Protein AF-A0AAN6RGM2-F1 (afdb_monomer_lite)

pLDDT: mean 73.56, std 18.25, range [38.59, 94.75]

Radius of gyration: 25.47 Å; chains: 1; bounding box: 64×51×61 Å

Foldseek 3Di:
DLDDQDPLLVVVLVVVLVVLLVVLCVVVPPPPPPPPPPPPPDDDDDDDDDDDDDDDDDDDDDDPPPPPVNVVVVVVSSVVSVVVSSVVLVVDDPCSSNPDPVVCVVDPVNCVCPPPPHDDDDDPDD

Structure (mmCIF, N/CA/C/O backbone):
data_AF-A0AAN6RGM2-F1
#
_entry.id   AF-A0AAN6RGM2-F1
#
loop_
_atom_site.group_PDB
_atom_site.id
_atom_site.type_symbol
_atom_site.label_atom_id
_atom_site.label_alt_id
_atom_site.label_comp_id
_atom_site.label_asym_id
_atom_site.label_entity_id
_atom_site.label_seq_id
_atom_site.pdbx_PDB_ins_code
_atom_site.Cartn_x
_atom_site.Cartn_y
_atom_site.Cartn_z
_atom_site.occupancy
_atom_site.B_iso_or_equiv
_atom_site.auth_seq_id
_atom_site.auth_comp_id
_atom_site.auth_asym_id
_atom_site.auth_atom_id
_atom_site.pdbx_PDB_model_num
ATOM 1 N N . MET A 1 1 ? -13.938 6.643 -11.133 1.00 42.16 1 MET A N 1
ATOM 2 C CA . MET A 1 1 ? -13.475 7.880 -10.475 1.00 42.16 1 MET A CA 1
ATOM 3 C C . MET A 1 1 ? -12.659 7.434 -9.280 1.00 42.16 1 MET A C 1
ATOM 5 O O . MET A 1 1 ? -13.154 6.568 -8.573 1.00 42.16 1 MET A O 1
ATOM 9 N N . ALA A 1 2 ? -11.416 7.893 -9.120 1.00 52.69 2 ALA A N 1
ATOM 10 C CA . ALA A 1 2 ? -10.639 7.565 -7.927 1.00 52.69 2 ALA A CA 1
ATOM 11 C C . ALA A 1 2 ? -11.334 8.222 -6.729 1.00 52.69 2 ALA A C 1
ATOM 13 O O . ALA A 1 2 ? -11.548 9.435 -6.733 1.00 52.69 2 ALA A O 1
ATOM 14 N N . GLU A 1 3 ? -11.798 7.417 -5.778 1.00 61.22 3 GLU A N 1
ATOM 15 C CA . GLU A 1 3 ? -12.416 7.929 -4.560 1.00 61.22 3 GLU A CA 1
ATOM 16 C C . GLU A 1 3 ? -11.352 8.692 -3.768 1.00 61.22 3 GLU A C 1
ATOM 18 O O . GLU A 1 3 ? -10.236 8.208 -3.577 1.00 61.22 3 GLU A O 1
ATOM 23 N N . SER A 1 4 ? -11.679 9.920 -3.360 1.00 75.00 4 SER A N 1
ATOM 24 C CA . SER A 1 4 ? -10.806 10.721 -2.506 1.00 75.00 4 SER A CA 1
ATOM 25 C C . SER A 1 4 ? -10.552 9.960 -1.213 1.00 75.00 4 SER A C 1
ATOM 27 O O . SER A 1 4 ? -11.502 9.546 -0.547 1.00 75.00 4 SER A O 1
ATOM 29 N N . ILE A 1 5 ? -9.283 9.811 -0.843 1.00 80.38 5 ILE A N 1
ATOM 30 C CA . ILE A 1 5 ? -8.915 9.179 0.420 1.00 80.38 5 ILE A CA 1
ATOM 31 C C . ILE A 1 5 ? -9.409 10.074 1.563 1.00 80.38 5 ILE A C 1
ATOM 33 O O . ILE A 1 5 ? -9.173 11.287 1.526 1.00 80.38 5 ILE A O 1
ATOM 37 N N . PRO A 1 6 ? -10.143 9.523 2.545 1.00 84.94 6 PRO A N 1
ATOM 38 C CA . PRO A 1 6 ? -10.612 10.298 3.683 1.00 84.94 6 PRO A CA 1
ATOM 39 C C . PRO A 1 6 ? -9.443 10.889 4.489 1.00 84.94 6 PRO A C 1
ATOM 41 O O . PRO A 1 6 ? -8.388 10.254 4.598 1.00 84.94 6 PRO A O 1
ATOM 44 N N . PRO A 1 7 ? -9.602 12.078 5.099 1.00 82.62 7 PRO A N 1
ATOM 45 C CA . PRO A 1 7 ? -8.524 12.738 5.839 1.00 82.62 7 PRO A CA 1
ATOM 46 C C . PRO A 1 7 ? -7.999 11.898 7.014 1.00 82.62 7 PRO A C 1
ATOM 48 O O . PRO A 1 7 ? -6.825 11.992 7.364 1.00 82.62 7 PRO A O 1
ATOM 51 N N . GLU A 1 8 ? -8.837 11.047 7.605 1.00 83.62 8 GLU A N 1
ATOM 52 C CA . GLU A 1 8 ? -8.459 10.109 8.662 1.00 83.62 8 GLU A CA 1
ATOM 53 C C . GLU A 1 8 ? -7.568 8.952 8.178 1.00 83.62 8 GLU A C 1
ATOM 55 O O . GLU A 1 8 ? -6.828 8.378 8.977 1.00 83.62 8 GLU A O 1
ATOM 60 N N . GLU A 1 9 ? -7.607 8.623 6.884 1.00 88.69 9 GLU A N 1
ATOM 61 C CA . GLU A 1 9 ? -6.788 7.575 6.262 1.00 88.69 9 GLU A CA 1
ATOM 62 C C . GLU A 1 9 ? -5.531 8.146 5.586 1.00 88.69 9 GLU A C 1
ATOM 64 O O . GLU A 1 9 ? -4.590 7.401 5.314 1.00 88.69 9 GLU A O 1
ATOM 69 N N . GLN A 1 10 ? -5.474 9.463 5.363 1.00 89.50 10 GLN A N 1
ATOM 70 C CA . GLN A 1 10 ? -4.424 10.136 4.592 1.00 89.50 10 GLN A CA 1
ATOM 71 C C . GLN A 1 10 ? -3.004 9.849 5.109 1.00 89.50 10 GLN A C 1
ATOM 73 O O . GLN A 1 10 ? -2.117 9.504 4.333 1.00 89.50 10 GLN A O 1
ATOM 78 N N . SER A 1 11 ? -2.784 9.921 6.426 1.00 90.38 11 SER A N 1
ATOM 79 C CA . SER A 1 11 ? -1.460 9.650 7.015 1.00 90.38 11 SER A CA 1
ATOM 80 C C . SER A 1 11 ? -1.009 8.199 6.800 1.00 90.38 11 SER A C 1
ATOM 82 O O . SER A 1 11 ? 0.171 7.927 6.553 1.00 90.38 11 SER A O 1
ATOM 84 N N . ASN A 1 12 ? -1.951 7.258 6.856 1.00 91.56 12 ASN A N 1
ATOM 85 C CA . ASN A 1 12 ? -1.673 5.849 6.610 1.00 91.56 12 ASN A CA 1
ATOM 86 C C . ASN A 1 12 ? -1.483 5.563 5.124 1.00 91.56 12 ASN A C 1
ATOM 88 O O . ASN A 1 12 ? -0.656 4.726 4.771 1.00 91.56 12 ASN A O 1
ATOM 92 N N . PHE A 1 13 ? -2.207 6.269 4.258 1.00 92.94 13 PHE A N 1
ATOM 93 C CA . PHE A 1 13 ? -2.020 6.203 2.817 1.00 92.94 13 PHE A CA 1
ATOM 94 C C . PHE A 1 13 ? -0.620 6.658 2.402 1.00 92.94 13 PHE A C 1
ATOM 96 O O . PHE A 1 13 ? 0.048 5.951 1.651 1.00 92.94 13 PHE A O 1
ATOM 103 N N . GLU A 1 14 ? -0.144 7.786 2.932 1.00 92.69 14 GLU A N 1
ATOM 104 C CA . GLU A 1 14 ? 1.213 8.284 2.674 1.00 92.69 14 GLU A CA 1
ATOM 105 C C . GLU A 1 14 ? 2.270 7.271 3.128 1.00 92.69 14 GLU A C 1
ATOM 107 O O . GLU A 1 14 ? 3.157 6.908 2.356 1.00 92.69 14 GLU A O 1
ATOM 112 N N . THR A 1 15 ? 2.103 6.714 4.331 1.00 92.31 15 THR A N 1
ATOM 113 C CA . THR A 1 15 ? 2.982 5.652 4.846 1.00 92.31 15 THR A CA 1
ATOM 114 C C . THR A 1 15 ? 2.956 4.414 3.942 1.00 92.31 15 THR A C 1
ATOM 116 O O . THR A 1 15 ? 3.999 3.845 3.622 1.00 92.31 15 THR A O 1
ATOM 119 N N . PHE A 1 16 ? 1.769 3.987 3.502 1.00 93.56 16 PHE A N 1
ATOM 120 C CA . PHE A 1 16 ? 1.608 2.845 2.606 1.00 93.56 16 PHE A CA 1
ATOM 121 C C . PHE A 1 16 ? 2.290 3.081 1.257 1.00 93.56 16 PHE A C 1
ATOM 123 O O . PHE A 1 16 ? 2.984 2.190 0.765 1.00 93.56 16 PHE A O 1
ATOM 130 N N . ARG A 1 17 ? 2.131 4.271 0.674 1.00 94.75 17 ARG A N 1
ATOM 131 C CA . ARG A 1 17 ? 2.787 4.652 -0.576 1.00 94.75 17 ARG A CA 1
ATOM 132 C C . ARG A 1 17 ? 4.306 4.588 -0.446 1.00 94.75 17 ARG A C 1
ATOM 134 O O . ARG A 1 17 ? 4.967 4.023 -1.317 1.00 94.75 17 ARG A O 1
ATOM 141 N N . ASP A 1 18 ? 4.853 5.114 0.645 1.00 93.50 18 ASP A N 1
ATOM 142 C CA . ASP A 1 18 ? 6.292 5.079 0.895 1.00 93.50 18 ASP A CA 1
ATOM 143 C C . ASP A 1 18 ? 6.785 3.628 0.998 1.00 93.50 18 ASP A C 1
ATOM 145 O O . ASP A 1 18 ? 7.769 3.259 0.353 1.00 93.50 18 ASP A O 1
ATOM 149 N N . CYS A 1 19 ? 6.047 2.759 1.696 1.00 93.44 19 CYS A N 1
ATOM 150 C CA . CYS A 1 19 ? 6.338 1.324 1.746 1.00 93.44 19 CYS A CA 1
ATOM 151 C C . CYS A 1 19 ? 6.186 0.614 0.390 1.00 93.44 19 CYS A C 1
ATOM 153 O O . CYS A 1 19 ? 6.907 -0.347 0.126 1.00 93.44 19 CYS A O 1
ATOM 155 N N . LEU A 1 20 ? 5.262 1.051 -0.469 1.00 93.94 20 LEU A N 1
ATOM 156 C CA . LEU A 1 20 ? 5.047 0.500 -1.809 1.00 93.94 20 LEU A CA 1
ATOM 157 C C . LEU A 1 20 ? 6.151 0.921 -2.790 1.00 93.94 20 LEU A C 1
ATOM 159 O O . LEU A 1 20 ? 6.471 0.173 -3.716 1.00 93.94 20 LEU A O 1
ATOM 163 N N . SER A 1 21 ? 6.764 2.088 -2.580 1.00 93.38 21 SER A N 1
ATOM 164 C CA . SER A 1 21 ? 7.813 2.607 -3.459 1.00 93.38 21 SER A CA 1
ATOM 165 C C . SER A 1 21 ? 9.022 1.666 -3.537 1.00 93.38 21 SER A C 1
ATOM 167 O O . SER A 1 21 ? 9.511 1.379 -4.629 1.00 93.38 21 SER A O 1
ATOM 169 N N . GLU A 1 22 ? 9.463 1.109 -2.405 1.00 92.69 22 GLU A N 1
ATOM 170 C CA . GLU A 1 22 ? 10.634 0.232 -2.320 1.00 92.69 22 GLU A CA 1
ATOM 171 C C . GLU A 1 22 ? 10.511 -1.038 -3.190 1.00 92.69 22 GLU A C 1
ATOM 173 O O . GLU A 1 22 ? 11.398 -1.281 -4.019 1.00 92.69 22 GLU A O 1
ATOM 178 N N . PRO A 1 23 ? 9.451 -1.867 -3.077 1.00 91.56 23 PRO A N 1
ATOM 179 C CA . PRO A 1 23 ? 9.297 -3.042 -3.926 1.00 91.56 23 PRO A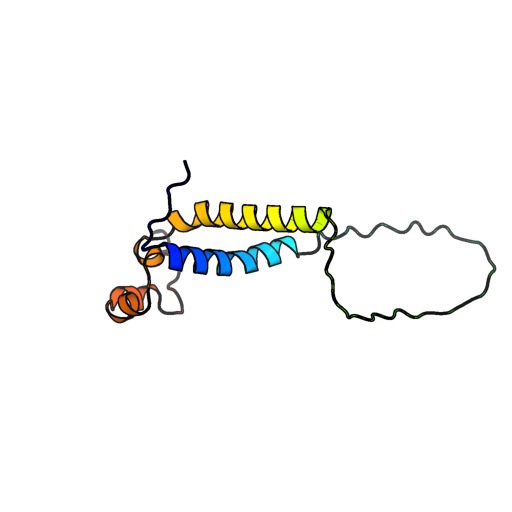 CA 1
ATOM 180 C C . PRO A 1 23 ? 9.097 -2.685 -5.402 1.00 91.56 23 PRO A C 1
ATOM 182 O O . PRO A 1 23 ? 9.589 -3.428 -6.253 1.00 91.56 23 PRO A O 1
ATOM 185 N N . VAL A 1 24 ? 8.441 -1.563 -5.722 1.00 91.50 24 VAL A N 1
ATOM 186 C CA . VAL A 1 24 ? 8.281 -1.088 -7.109 1.00 91.50 24 VAL A CA 1
ATOM 187 C C . VAL A 1 24 ? 9.640 -0.717 -7.706 1.00 91.50 24 VAL A C 1
ATOM 189 O O . VAL A 1 24 ? 10.025 -1.258 -8.744 1.00 91.50 24 VAL A O 1
ATOM 192 N N . LEU A 1 25 ? 10.424 0.109 -7.009 1.00 90.69 25 LEU A N 1
ATOM 193 C CA . LEU A 1 25 ? 11.795 0.467 -7.388 1.00 90.69 25 LEU A CA 1
ATOM 194 C C . LEU A 1 25 ? 12.661 -0.781 -7.568 1.00 90.69 25 LEU A C 1
ATOM 196 O O . LEU A 1 25 ? 13.355 -0.927 -8.572 1.00 90.69 25 LEU A O 1
ATOM 200 N N . LYS A 1 26 ? 12.586 -1.727 -6.627 1.00 88.62 26 LYS A N 1
ATOM 201 C CA . LYS A 1 26 ? 13.337 -2.985 -6.691 1.00 88.62 26 LYS A CA 1
ATOM 202 C C . LYS A 1 26 ? 12.915 -3.861 -7.868 1.00 88.62 26 LYS A C 1
ATOM 204 O O . LYS A 1 26 ? 13.765 -4.538 -8.442 1.00 88.62 26 LYS A O 1
ATOM 209 N N . ALA A 1 27 ? 11.631 -3.885 -8.221 1.00 87.31 27 ALA A N 1
ATOM 210 C CA . ALA A 1 27 ? 11.131 -4.635 -9.368 1.00 87.31 27 ALA A CA 1
ATOM 211 C C . ALA A 1 27 ? 11.639 -4.046 -10.691 1.00 87.31 27 ALA A C 1
ATOM 213 O O . ALA A 1 27 ? 12.075 -4.806 -11.554 1.00 87.31 27 ALA A O 1
ATOM 214 N N . LEU A 1 28 ? 11.654 -2.716 -10.813 1.00 85.25 28 LEU A N 1
ATOM 215 C CA . LEU A 1 28 ? 12.131 -2.002 -12.002 1.00 85.25 28 LEU A CA 1
ATOM 216 C C . LEU A 1 28 ? 13.662 -1.989 -12.122 1.00 85.25 28 LEU A C 1
ATOM 218 O O . LEU A 1 28 ? 14.198 -2.018 -13.226 1.00 85.25 28 LEU A O 1
ATOM 222 N N . ALA A 1 29 ? 14.380 -2.002 -10.995 1.00 81.12 29 ALA A N 1
ATOM 223 C CA . ALA A 1 29 ? 15.841 -2.037 -10.963 1.00 81.12 29 ALA A CA 1
ATOM 224 C C . ALA A 1 29 ? 16.435 -3.408 -11.324 1.00 81.12 29 ALA A C 1
ATOM 226 O O . ALA A 1 29 ? 17.647 -3.507 -11.543 1.00 81.12 29 ALA A O 1
ATOM 227 N N . LYS A 1 30 ? 15.626 -4.479 -11.377 1.00 69.62 30 LYS A N 1
ATOM 228 C CA . LYS A 1 30 ? 16.114 -5.792 -11.816 1.00 69.62 30 LYS A CA 1
ATOM 229 C C . LYS A 1 30 ? 16.646 -5.651 -13.241 1.00 69.62 30 LYS A C 1
ATOM 231 O O . LYS A 1 30 ? 15.885 -5.265 -14.129 1.00 69.62 30 LYS A O 1
ATOM 236 N N . PRO A 1 31 ? 17.932 -5.964 -13.488 1.00 57.38 31 PRO A N 1
ATOM 237 C CA . PRO A 1 31 ? 18.472 -5.895 -14.829 1.00 57.38 31 PRO A CA 1
ATOM 238 C C . PRO A 1 31 ? 17.638 -6.819 -15.710 1.00 57.38 31 PRO A C 1
ATOM 240 O O . PRO A 1 31 ? 17.620 -8.027 -15.482 1.00 57.38 31 PRO A O 1
ATOM 243 N N . ILE A 1 32 ? 16.959 -6.257 -16.713 1.00 58.19 32 ILE A N 1
ATOM 244 C CA . ILE A 1 32 ? 16.508 -7.031 -17.869 1.00 58.19 32 ILE A CA 1
ATOM 245 C C . ILE A 1 32 ? 17.757 -7.770 -18.321 1.00 58.19 32 ILE A C 1
ATOM 247 O O . ILE A 1 32 ? 18.739 -7.109 -18.680 1.00 58.19 32 ILE A O 1
ATOM 251 N N . GLU A 1 33 ? 17.770 -9.099 -18.189 1.00 56.75 33 GLU A N 1
ATOM 252 C CA . GLU A 1 33 ? 18.895 -9.929 -18.595 1.00 56.75 33 GLU A CA 1
ATOM 253 C C . GLU A 1 33 ? 19.241 -9.534 -20.025 1.00 56.75 33 GLU A C 1
ATOM 255 O O . GLU A 1 33 ? 18.548 -9.873 -20.985 1.00 56.75 33 GLU A O 1
ATOM 260 N N . LYS A 1 34 ? 20.290 -8.720 -20.168 1.00 53.28 34 LYS A N 1
ATOM 261 C CA . LYS A 1 34 ? 20.811 -8.334 -21.465 1.00 53.28 34 LYS A CA 1
ATOM 262 C C . LYS A 1 34 ? 21.344 -9.632 -22.029 1.00 53.28 34 LYS A C 1
ATOM 264 O O . LYS A 1 34 ? 22.454 -10.035 -21.685 1.00 53.28 34 LYS A O 1
ATOM 269 N N . THR A 1 35 ? 20.533 -10.293 -22.856 1.00 56.03 35 THR A N 1
ATOM 270 C CA . THR A 1 35 ? 20.927 -11.464 -23.636 1.00 56.03 35 THR A CA 1
ATOM 271 C C . THR A 1 35 ? 22.341 -11.203 -24.144 1.00 56.03 35 THR A C 1
ATOM 273 O O . THR A 1 35 ? 22.554 -10.159 -24.782 1.00 56.03 35 THR A O 1
ATOM 276 N N . PRO A 1 36 ? 23.329 -12.051 -23.816 1.00 54.78 36 PRO A N 1
ATOM 277 C CA . PRO A 1 36 ? 24.711 -11.751 -24.132 1.00 54.78 36 PRO A CA 1
ATOM 278 C C . PRO A 1 36 ? 24.817 -11.621 -25.647 1.00 54.78 36 PRO A C 1
ATOM 280 O O . PRO A 1 36 ? 24.633 -12.594 -26.381 1.00 54.78 36 PRO A O 1
ATOM 283 N N . LYS A 1 37 ? 25.075 -10.396 -26.130 1.00 58.16 37 LYS A N 1
ATOM 284 C CA . LYS A 1 37 ? 25.359 -10.138 -27.542 1.00 58.16 37 LYS A CA 1
ATOM 285 C C . LYS A 1 37 ? 26.540 -11.032 -27.906 1.00 58.16 37 LYS A C 1
ATOM 287 O O . LYS A 1 37 ? 27.670 -10.744 -27.513 1.00 58.16 37 LYS A O 1
ATOM 292 N N . LYS A 1 38 ? 26.273 -12.142 -28.608 1.00 53.66 38 LYS A N 1
ATOM 293 C CA . LYS A 1 38 ? 27.293 -13.054 -29.135 1.00 53.66 38 LYS A CA 1
ATOM 294 C C . LYS A 1 38 ? 28.261 -12.221 -29.968 1.00 53.66 38 LYS A C 1
ATOM 296 O O . LYS A 1 38 ? 27.965 -11.840 -31.099 1.00 53.66 38 LYS A O 1
ATOM 301 N N . LYS A 1 39 ? 29.414 -11.906 -29.379 1.00 51.47 39 LYS A N 1
ATOM 302 C CA . LYS A 1 39 ? 30.531 -11.245 -30.046 1.00 51.47 39 LYS A CA 1
ATOM 303 C C . LYS A 1 39 ? 30.968 -12.197 -31.160 1.00 51.47 39 LYS A C 1
ATOM 305 O O . LYS A 1 39 ? 31.541 -13.248 -30.881 1.00 51.47 39 LYS A O 1
ATOM 310 N N . ARG A 1 40 ? 30.638 -11.882 -32.419 1.00 53.59 40 ARG A N 1
ATOM 311 C CA . ARG A 1 40 ? 31.183 -12.600 -33.579 1.00 53.59 40 ARG A CA 1
ATOM 312 C C . ARG A 1 40 ? 32.697 -12.426 -33.524 1.00 53.59 40 ARG A C 1
ATOM 314 O O . ARG A 1 40 ? 33.212 -11.340 -33.773 1.00 53.59 40 ARG A O 1
ATOM 321 N N . VAL A 1 41 ? 33.394 -13.491 -33.141 1.00 50.19 41 VAL A N 1
ATOM 322 C CA . VAL A 1 41 ? 34.849 -13.594 -33.229 1.00 50.19 41 VAL A CA 1
ATOM 323 C C . VAL A 1 41 ? 35.198 -13.574 -34.715 1.00 50.19 41 VAL A C 1
ATOM 325 O O . VAL A 1 41 ? 35.117 -14.598 -35.387 1.00 50.19 41 VAL A O 1
ATOM 328 N N . SER A 1 42 ? 35.544 -12.401 -35.247 1.00 49.22 42 SER A N 1
ATOM 329 C CA . SER A 1 42 ? 36.292 -12.331 -36.500 1.00 49.22 42 SER A CA 1
ATOM 330 C C . SER A 1 42 ? 37.771 -12.498 -36.155 1.00 49.22 42 SER A C 1
ATOM 332 O O . SER A 1 42 ? 38.329 -11.795 -35.311 1.00 49.22 42 SER A O 1
ATOM 334 N N . ARG A 1 43 ? 38.375 -13.547 -36.713 1.00 49.28 43 ARG A N 1
ATOM 335 C CA . ARG A 1 43 ? 39.795 -13.862 -36.562 1.00 49.28 43 ARG A CA 1
ATOM 336 C C . ARG A 1 43 ? 40.614 -12.965 -37.497 1.00 49.28 43 ARG A C 1
ATOM 338 O O . ARG A 1 43 ? 40.237 -12.815 -38.652 1.00 49.28 43 ARG A O 1
ATOM 345 N N . ARG A 1 44 ? 41.793 -12.561 -37.000 1.00 44.62 44 ARG A N 1
ATOM 346 C CA . ARG A 1 44 ? 42.985 -12.022 -37.696 1.00 44.62 44 ARG A CA 1
ATOM 347 C C . ARG A 1 44 ? 42.918 -10.569 -38.193 1.00 44.62 44 ARG A C 1
ATOM 349 O O . ARG A 1 44 ? 42.355 -10.296 -39.239 1.00 44.62 44 ARG A O 1
ATOM 356 N N . SER A 1 45 ? 43.704 -9.693 -37.565 1.00 38.59 45 SER A N 1
ATOM 357 C CA . SER A 1 45 ? 45.042 -9.359 -38.080 1.00 38.59 45 SER A CA 1
ATOM 358 C C . SER A 1 45 ? 45.899 -8.710 -36.984 1.00 38.59 45 SER A C 1
ATOM 360 O O . SER A 1 45 ? 45.381 -8.215 -35.988 1.00 38.59 45 SER A O 1
ATOM 362 N N . LYS A 1 46 ? 47.211 -8.835 -37.160 1.00 48.59 46 LYS A N 1
ATOM 363 C CA . LYS A 1 46 ? 48.322 -8.410 -36.301 1.00 48.59 46 LYS A CA 1
ATOM 364 C C . LYS A 1 46 ? 48.460 -6.877 -36.251 1.00 48.59 46 LYS A C 1
ATOM 366 O O . LYS A 1 46 ? 47.999 -6.196 -37.156 1.00 48.59 46 LYS A O 1
ATOM 371 N N . ASP A 1 47 ? 49.195 -6.425 -35.232 1.00 42.84 47 ASP A N 1
ATOM 372 C CA . ASP A 1 47 ? 49.801 -5.093 -35.049 1.00 42.84 47 ASP A CA 1
ATOM 373 C C . ASP A 1 47 ? 48.912 -3.944 -34.544 1.00 42.84 47 ASP A C 1
ATOM 375 O O . ASP A 1 47 ? 48.201 -3.295 -35.299 1.00 42.84 47 ASP A O 1
ATOM 379 N N . ALA A 1 48 ? 49.030 -3.632 -33.245 1.00 39.09 48 ALA A N 1
ATOM 380 C CA . ALA A 1 48 ? 49.597 -2.360 -32.767 1.00 39.09 48 ALA A CA 1
ATOM 381 C C . ALA A 1 48 ? 49.494 -2.240 -31.231 1.00 39.09 48 ALA A C 1
ATOM 383 O O . ALA A 1 48 ? 48.506 -2.611 -30.602 1.00 39.09 48 ALA A O 1
ATOM 384 N N . LYS A 1 49 ? 50.571 -1.727 -30.638 1.00 45.75 49 LYS A N 1
ATOM 385 C CA . LYS A 1 49 ? 50.824 -1.517 -29.207 1.00 45.75 49 LYS A CA 1
ATOM 386 C C . LYS A 1 49 ? 49.961 -0.385 -28.621 1.00 45.75 49 LYS A C 1
ATOM 388 O O . LYS A 1 49 ? 49.922 0.686 -29.214 1.00 45.75 49 LYS A O 1
ATOM 393 N N . ASN A 1 50 ? 49.374 -0.592 -27.434 1.00 38.97 50 ASN A N 1
ATOM 394 C CA . ASN A 1 50 ? 49.540 0.260 -26.234 1.00 38.97 50 ASN A CA 1
ATOM 395 C C . ASN A 1 50 ? 48.558 -0.130 -25.103 1.00 38.97 50 ASN A C 1
ATOM 397 O O . ASN A 1 50 ? 47.355 -0.203 -25.352 1.00 38.97 50 ASN A O 1
ATOM 401 N N . PRO A 1 51 ? 49.024 -0.328 -23.852 1.00 47.84 51 PRO A N 1
ATOM 402 C CA . PRO A 1 51 ? 48.159 -0.541 -22.698 1.00 47.84 51 PRO A CA 1
ATOM 403 C C . PRO A 1 51 ? 48.160 0.683 -21.772 1.00 47.84 51 PRO A C 1
ATOM 405 O O . PRO A 1 51 ? 49.198 1.002 -21.210 1.00 47.84 51 PRO A O 1
ATOM 408 N N . VAL A 1 52 ? 47.005 1.309 -21.519 1.00 40.12 52 VAL A N 1
ATOM 409 C CA . VAL A 1 52 ? 46.747 1.980 -20.230 1.00 40.12 52 VAL A CA 1
ATOM 410 C C . VAL A 1 52 ? 45.270 1.825 -19.873 1.00 40.12 52 VAL A C 1
ATOM 412 O O . VAL A 1 52 ? 44.384 2.496 -20.393 1.00 40.12 52 VAL A O 1
ATOM 415 N N . THR A 1 53 ? 45.027 0.906 -18.948 1.00 45.50 53 THR A N 1
ATOM 416 C CA . THR A 1 53 ? 43.887 0.898 -18.037 1.00 45.50 53 THR A CA 1
ATOM 417 C C . THR A 1 53 ? 43.937 2.132 -17.136 1.00 45.50 53 THR A C 1
ATOM 419 O O . THR A 1 53 ? 45.004 2.467 -16.626 1.00 45.50 53 THR A O 1
ATOM 422 N N . LYS A 1 54 ? 42.782 2.758 -16.877 1.00 44.62 54 LYS A N 1
ATOM 423 C CA . LYS A 1 54 ? 42.296 3.098 -15.522 1.00 44.62 54 LYS A CA 1
ATOM 424 C C . LYS A 1 54 ? 41.005 3.911 -15.603 1.00 44.62 54 LYS A C 1
ATOM 426 O O . LYS A 1 54 ? 40.995 5.116 -15.818 1.00 44.62 54 LYS A O 1
ATOM 431 N N . SER A 1 55 ? 39.920 3.193 -15.349 1.00 46.94 55 SER A N 1
ATOM 432 C CA . SER A 1 55 ? 38.773 3.656 -14.579 1.00 46.94 55 SER A CA 1
ATOM 433 C C . SER A 1 55 ? 39.196 4.562 -13.418 1.00 46.94 55 SER A C 1
ATOM 435 O O . SER A 1 55 ? 40.003 4.151 -12.579 1.00 46.94 55 SER A O 1
ATOM 437 N N . LYS A 1 56 ? 38.604 5.753 -13.328 1.00 47.19 56 LYS A N 1
ATOM 438 C CA . LYS A 1 56 ? 38.545 6.503 -12.076 1.00 47.19 56 LYS A CA 1
ATOM 439 C C . LYS A 1 56 ? 37.236 7.281 -11.994 1.00 47.19 56 LYS A C 1
ATOM 441 O O . LYS A 1 56 ? 37.079 8.347 -12.574 1.00 47.19 56 LYS A O 1
ATOM 446 N N . THR A 1 57 ? 36.308 6.689 -11.255 1.00 46.38 57 THR A N 1
ATOM 447 C CA . THR A 1 57 ? 35.280 7.369 -10.476 1.00 46.38 57 THR A CA 1
ATOM 448 C C . THR A 1 57 ? 35.904 8.551 -9.736 1.00 46.38 57 THR A C 1
ATOM 450 O O . THR A 1 57 ? 36.845 8.345 -8.970 1.00 46.38 57 THR A O 1
ATOM 453 N N . VAL A 1 58 ? 35.376 9.760 -9.921 1.00 46.97 58 VAL A N 1
ATOM 454 C CA . VAL A 1 58 ? 35.463 10.828 -8.919 1.00 46.97 58 VAL A CA 1
ATOM 455 C C . VAL A 1 58 ? 34.118 11.543 -8.901 1.00 46.97 58 VAL A C 1
ATOM 457 O O . VAL A 1 58 ? 33.696 12.147 -9.882 1.00 46.97 58 VAL A O 1
ATOM 460 N N . ALA A 1 59 ? 33.434 11.376 -7.776 1.00 57.59 59 ALA A N 1
ATOM 461 C CA . ALA A 1 59 ? 32.229 12.081 -7.398 1.00 57.59 59 ALA A CA 1
ATOM 462 C C . ALA A 1 59 ? 32.542 13.527 -6.975 1.00 57.59 59 ALA A C 1
ATOM 464 O O . ALA A 1 59 ? 33.681 13.845 -6.630 1.00 57.59 59 ALA A O 1
ATOM 465 N N . THR A 1 60 ? 31.463 14.302 -6.811 1.00 44.75 60 THR A N 1
ATOM 466 C CA . THR A 1 60 ? 31.343 15.566 -6.050 1.00 44.75 60 THR A CA 1
ATOM 467 C C . THR A 1 60 ? 31.594 16.829 -6.880 1.00 44.75 60 THR A C 1
ATOM 469 O O . THR A 1 60 ? 32.730 17.160 -7.201 1.00 44.75 60 THR A O 1
ATOM 472 N N . THR A 1 61 ? 30.555 17.622 -7.174 1.00 42.47 61 THR A N 1
ATOM 473 C CA . THR A 1 61 ? 30.042 18.704 -6.296 1.00 42.47 61 THR A CA 1
ATOM 474 C C . THR A 1 61 ? 28.954 19.500 -7.053 1.00 42.47 61 THR A C 1
ATOM 476 O O . THR A 1 61 ? 29.196 20.002 -8.144 1.00 42.47 61 THR A O 1
ATOM 479 N N . THR A 1 62 ? 27.751 19.577 -6.468 1.00 49.16 62 THR A N 1
ATOM 480 C CA . THR A 1 62 ? 26.752 20.669 -6.587 1.00 49.16 62 THR A CA 1
ATOM 481 C C . THR A 1 62 ? 26.339 21.178 -7.977 1.00 49.16 62 THR A C 1
ATOM 483 O O . THR A 1 62 ? 26.846 22.186 -8.460 1.00 49.16 62 THR A O 1
ATOM 486 N N . ASN A 1 63 ? 25.338 20.523 -8.562 1.00 49.19 63 ASN A N 1
ATOM 487 C CA . ASN A 1 63 ? 24.156 21.105 -9.221 1.00 49.19 63 ASN A CA 1
ATOM 488 C C . ASN A 1 63 ? 23.582 20.004 -10.100 1.00 49.19 63 ASN A C 1
ATOM 490 O O . ASN A 1 63 ? 23.997 19.825 -11.244 1.00 49.19 63 ASN A O 1
ATOM 494 N N . THR A 1 64 ? 22.666 19.217 -9.541 1.00 44.28 64 THR A N 1
ATOM 495 C CA . THR A 1 64 ? 22.046 18.111 -10.267 1.00 44.28 64 THR A CA 1
ATOM 496 C C . THR A 1 64 ? 21.056 18.678 -11.284 1.00 44.28 64 THR A C 1
ATOM 498 O O . THR A 1 64 ? 19.841 18.731 -11.076 1.00 44.28 64 THR A O 1
ATOM 501 N N . ILE A 1 65 ? 21.591 19.113 -12.422 1.00 52.66 65 ILE A N 1
ATOM 502 C CA . ILE A 1 65 ? 20.862 19.145 -13.682 1.00 52.66 65 ILE A CA 1
ATOM 503 C C . ILE A 1 65 ? 20.679 17.673 -14.055 1.00 52.66 65 ILE A C 1
ATOM 505 O O . ILE A 1 65 ? 21.477 17.091 -14.781 1.00 52.66 65 ILE A O 1
ATOM 509 N N . ILE A 1 66 ? 19.677 17.037 -13.446 1.00 58.19 66 ILE A N 1
ATOM 510 C CA . ILE A 1 66 ? 19.180 15.744 -13.910 1.00 58.19 66 ILE A CA 1
ATOM 511 C C . ILE A 1 66 ? 18.808 15.970 -15.387 1.00 58.19 66 ILE A C 1
ATOM 513 O O . ILE A 1 66 ? 18.115 16.962 -15.663 1.00 58.19 66 ILE A O 1
ATOM 517 N N . PRO A 1 67 ? 19.288 15.138 -16.331 1.00 59.62 67 PRO A N 1
ATOM 518 C CA . PRO A 1 67 ? 18.860 15.203 -17.723 1.00 59.62 67 PRO A CA 1
ATOM 519 C C . PRO A 1 67 ? 17.334 15.275 -17.773 1.00 59.62 67 PRO A C 1
ATOM 521 O O . PRO A 1 67 ? 16.666 14.587 -17.004 1.00 5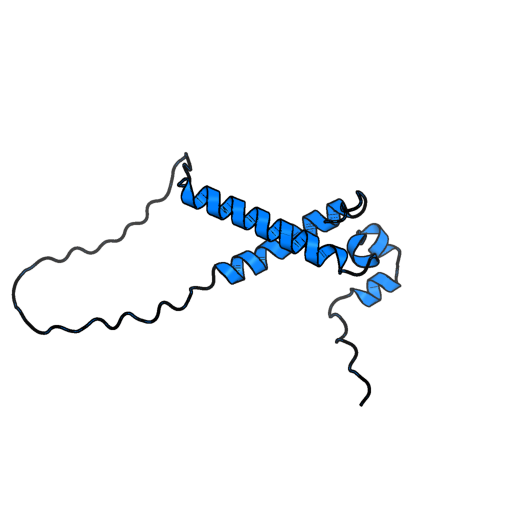9.62 67 PRO A O 1
ATOM 524 N N . GLN A 1 68 ? 16.768 16.117 -18.636 1.00 60.72 68 GLN A N 1
ATOM 525 C CA . GLN A 1 68 ? 15.313 16.292 -18.726 1.00 60.72 68 GLN A CA 1
ATOM 526 C C . GLN A 1 68 ? 14.577 14.944 -18.878 1.00 60.72 68 GLN A C 1
ATOM 528 O O . GLN A 1 68 ? 13.525 14.753 -18.273 1.00 60.72 68 GLN A O 1
ATOM 533 N N . ASP A 1 69 ? 15.201 13.984 -19.567 1.00 63.09 69 ASP A N 1
ATOM 534 C CA . ASP A 1 69 ? 14.712 12.611 -19.733 1.00 63.09 69 ASP A CA 1
ATOM 535 C C . ASP A 1 69 ? 14.670 11.808 -18.416 1.00 63.09 69 ASP A C 1
ATOM 537 O O . ASP A 1 69 ? 13.733 11.054 -18.161 1.00 63.09 69 ASP A O 1
ATOM 541 N N . GLU A 1 70 ? 15.651 11.985 -17.527 1.00 67.25 70 GLU A N 1
ATOM 542 C CA . GLU A 1 70 ? 15.667 11.316 -16.219 1.00 67.25 70 GLU A CA 1
ATOM 543 C C . GLU A 1 70 ? 14.687 11.960 -15.223 1.00 67.25 70 GLU A C 1
ATOM 545 O O . GLU A 1 70 ? 14.150 11.277 -14.355 1.00 67.25 70 GLU A O 1
ATOM 550 N N . ARG A 1 71 ? 14.389 13.260 -15.361 1.00 63.84 71 ARG A N 1
ATOM 551 C CA . ARG A 1 71 ? 13.328 13.906 -14.564 1.00 63.84 71 ARG A CA 1
ATOM 552 C C . ARG A 1 71 ? 11.946 13.416 -14.974 1.00 63.84 71 ARG A C 1
ATOM 554 O O . ARG A 1 71 ? 11.162 13.074 -14.099 1.00 63.84 71 ARG A O 1
ATOM 561 N N . ALA A 1 72 ? 11.688 13.332 -16.279 1.00 69.50 72 ALA A N 1
ATOM 562 C CA . ALA A 1 72 ? 10.422 12.834 -16.806 1.00 69.50 72 ALA A CA 1
ATOM 563 C C . ALA A 1 72 ? 10.159 11.381 -16.379 1.00 69.50 72 ALA A C 1
ATOM 565 O O . ALA A 1 72 ? 9.048 11.046 -15.996 1.00 69.50 72 ALA A O 1
ATOM 566 N N . THR A 1 73 ? 11.190 10.531 -16.370 1.00 82.62 73 THR A N 1
ATOM 567 C CA . THR A 1 73 ? 11.053 9.140 -15.896 1.00 82.62 73 THR A CA 1
ATOM 568 C C . THR A 1 73 ? 10.867 9.031 -14.383 1.00 82.62 73 THR A C 1
ATOM 570 O O . THR A 1 73 ? 10.177 8.124 -13.926 1.00 82.62 73 THR A O 1
ATOM 573 N N . ALA A 1 74 ? 11.451 9.938 -13.593 1.00 84.38 74 ALA A N 1
ATOM 574 C CA . ALA A 1 74 ? 11.221 9.986 -12.151 1.00 84.38 74 ALA A CA 1
ATOM 575 C C . ALA A 1 74 ? 9.812 10.494 -11.798 1.00 84.38 74 ALA A C 1
ATOM 577 O O . ALA A 1 74 ? 9.196 9.971 -10.872 1.00 84.38 74 ALA A O 1
ATOM 578 N N . GLU A 1 75 ? 9.306 11.486 -12.533 1.00 87.38 75 GLU A N 1
ATOM 579 C CA . GLU A 1 75 ? 7.944 12.013 -12.387 1.00 87.38 75 GLU A CA 1
ATOM 580 C C . GLU A 1 75 ? 6.897 10.967 -12.793 1.00 87.38 75 GLU A C 1
ATOM 582 O O . GLU A 1 75 ? 5.997 10.679 -12.009 1.00 87.38 75 GLU A O 1
ATOM 587 N N . ASP A 1 76 ? 7.093 10.298 -13.933 1.00 89.25 76 ASP A N 1
ATOM 588 C CA . ASP A 1 76 ? 6.251 9.183 -14.394 1.00 89.25 76 ASP A CA 1
ATOM 589 C C . ASP A 1 76 ? 6.267 8.006 -13.401 1.00 89.25 76 ASP A C 1
ATOM 591 O O . ASP A 1 76 ? 5.238 7.405 -13.101 1.00 89.25 76 ASP A O 1
ATOM 595 N N . LEU A 1 77 ? 7.426 7.706 -12.800 1.00 91.06 77 LEU A N 1
ATOM 596 C CA . LEU A 1 77 ? 7.518 6.688 -11.754 1.00 91.06 77 LEU A CA 1
ATOM 597 C C . LEU A 1 77 ? 6.751 7.085 -10.484 1.00 91.06 77 LEU A C 1
ATOM 599 O O . LEU A 1 77 ? 6.115 6.227 -9.869 1.00 91.06 77 LEU A O 1
ATOM 603 N N . ALA A 1 78 ? 6.822 8.352 -10.071 1.00 90.69 78 ALA A N 1
ATOM 604 C CA . ALA A 1 78 ? 6.077 8.842 -8.916 1.00 90.69 78 ALA A CA 1
ATOM 605 C C . ALA A 1 78 ? 4.564 8.761 -9.166 1.00 90.69 78 ALA A C 1
ATOM 607 O O . ALA A 1 78 ? 3.845 8.205 -8.337 1.00 90.69 78 ALA A O 1
ATOM 608 N N . GLU A 1 79 ? 4.104 9.202 -10.340 1.00 92.56 79 GLU A N 1
ATOM 609 C CA . GLU A 1 79 ? 2.703 9.099 -10.756 1.00 92.56 79 GLU A CA 1
ATOM 610 C C . GLU A 1 79 ? 2.244 7.636 -10.844 1.00 92.56 79 GLU A C 1
ATOM 612 O O . GLU A 1 79 ? 1.150 7.290 -10.397 1.00 92.56 79 GLU A O 1
ATOM 617 N N . PHE A 1 80 ? 3.102 6.736 -11.330 1.00 93.81 80 PHE A N 1
ATOM 618 C CA . PHE A 1 80 ? 2.825 5.303 -11.350 1.00 93.81 80 PHE A CA 1
ATOM 619 C C . PHE A 1 80 ? 2.672 4.710 -9.942 1.00 93.81 80 PHE A C 1
ATOM 621 O O . PHE A 1 80 ? 1.759 3.917 -9.697 1.00 93.81 80 PHE A O 1
ATOM 628 N N . ILE A 1 81 ? 3.542 5.088 -9.000 1.00 94.50 81 ILE A N 1
ATOM 629 C CA . ILE A 1 81 ? 3.444 4.652 -7.601 1.00 94.50 81 ILE A CA 1
ATOM 630 C C . ILE A 1 81 ? 2.163 5.196 -6.963 1.00 94.50 81 ILE A C 1
ATOM 632 O O . ILE A 1 81 ? 1.453 4.431 -6.310 1.00 94.50 81 ILE A O 1
ATOM 636 N N . ASP A 1 82 ? 1.835 6.471 -7.181 1.00 93.88 82 ASP A N 1
ATOM 637 C CA . ASP A 1 82 ? 0.590 7.080 -6.702 1.00 93.88 82 ASP A CA 1
ATOM 638 C C . ASP A 1 82 ? -0.639 6.367 -7.299 1.00 93.88 82 ASP A C 1
ATOM 640 O O . ASP A 1 82 ? -1.583 6.028 -6.580 1.00 93.88 82 ASP A O 1
ATOM 644 N N . TYR A 1 83 ? -0.616 6.037 -8.591 1.00 93.50 83 TYR A N 1
ATOM 645 C CA . TYR A 1 83 ? -1.672 5.265 -9.247 1.00 93.50 83 TYR A CA 1
ATOM 646 C C . TYR A 1 83 ? -1.853 3.876 -8.616 1.00 93.50 83 TYR A C 1
ATOM 648 O O . TYR A 1 83 ? -2.971 3.475 -8.288 1.00 93.50 83 TYR A O 1
ATOM 656 N N . LEU A 1 84 ? -0.765 3.138 -8.381 1.00 94.00 84 LEU A N 1
ATOM 657 C CA . LEU A 1 84 ? -0.852 1.849 -7.693 1.00 94.00 84 LEU A CA 1
ATOM 658 C C . LEU A 1 84 ? -1.356 2.007 -6.260 1.00 94.00 84 LEU A C 1
ATOM 660 O O . LEU A 1 84 ? -2.177 1.209 -5.806 1.00 94.00 84 LEU A O 1
ATOM 664 N N . ALA A 1 85 ? -0.891 3.033 -5.549 1.00 93.75 85 ALA A N 1
ATOM 665 C CA . ALA A 1 85 ? -1.298 3.276 -4.179 1.00 93.75 85 ALA A CA 1
ATOM 666 C C . ALA A 1 85 ? -2.804 3.553 -4.094 1.00 93.75 85 ALA A C 1
ATOM 668 O O . ALA A 1 85 ? -3.489 2.939 -3.276 1.00 93.75 85 ALA A O 1
ATOM 669 N N . THR A 1 86 ? -3.335 4.408 -4.974 1.00 92.38 86 THR A N 1
ATOM 670 C CA . THR A 1 86 ? -4.773 4.727 -5.037 1.00 92.38 86 THR A CA 1
ATOM 671 C C . THR A 1 86 ? -5.636 3.531 -5.433 1.00 92.38 86 THR A C 1
ATOM 673 O O . THR A 1 86 ? -6.797 3.468 -5.039 1.00 92.38 86 THR A O 1
ATOM 676 N N . LEU A 1 87 ? -5.086 2.554 -6.161 1.00 91.69 87 LEU A N 1
ATOM 677 C CA . LEU A 1 87 ? -5.800 1.327 -6.512 1.00 91.69 87 LEU A CA 1
ATOM 678 C C . LEU A 1 87 ? -5.771 0.285 -5.382 1.00 91.69 87 LEU A C 1
ATOM 680 O O . LEU A 1 87 ? -6.778 -0.364 -5.100 1.00 91.69 87 LEU A O 1
ATOM 684 N N . ILE A 1 88 ? -4.614 0.105 -4.742 1.00 92.56 88 ILE A N 1
ATOM 685 C CA . ILE A 1 88 ? -4.401 -0.965 -3.761 1.00 92.56 88 ILE A CA 1
ATOM 686 C C . ILE A 1 88 ? -4.918 -0.556 -2.386 1.00 92.56 88 ILE A C 1
ATOM 688 O O . ILE A 1 88 ? -5.559 -1.367 -1.720 1.00 92.56 88 ILE A O 1
ATOM 692 N N . PHE A 1 89 ? -4.679 0.680 -1.949 1.00 91.62 89 PHE A N 1
ATOM 693 C CA . PHE A 1 89 ? -5.021 1.105 -0.594 1.00 91.62 89 PHE A CA 1
ATOM 694 C C . PHE A 1 89 ? -6.514 0.914 -0.268 1.00 91.62 89 PHE A C 1
ATOM 696 O O . PHE A 1 89 ? -6.793 0.270 0.743 1.00 91.62 89 PHE A O 1
ATOM 703 N N . PRO A 1 90 ? -7.485 1.311 -1.121 1.00 90.31 90 PRO A N 1
ATOM 704 C CA . PRO A 1 90 ? -8.912 1.101 -0.847 1.00 90.31 90 PRO A CA 1
ATOM 705 C C . PRO A 1 90 ? -9.329 -0.373 -0.785 1.00 90.31 90 PRO A C 1
ATOM 707 O O . PRO A 1 90 ? -10.320 -0.704 -0.134 1.00 90.31 90 PRO A O 1
ATOM 710 N N . SER A 1 91 ? -8.567 -1.267 -1.430 1.00 90.06 91 SER A N 1
ATOM 711 C CA . SER A 1 91 ? -8.803 -2.716 -1.373 1.00 90.06 91 SER A CA 1
ATOM 712 C C . SER A 1 91 ? -8.406 -3.338 -0.028 1.00 90.06 91 SER A C 1
ATOM 714 O O . SER A 1 91 ? -8.790 -4.471 0.270 1.00 90.06 91 SER A O 1
ATOM 716 N N . LEU A 1 92 ? -7.667 -2.600 0.811 1.00 89.00 92 LEU A N 1
ATOM 717 C CA . LEU A 1 92 ? -7.287 -3.046 2.144 1.00 89.00 92 LEU A CA 1
ATOM 718 C C . LEU A 1 92 ? -8.480 -2.979 3.117 1.00 89.00 92 LEU A C 1
ATOM 720 O O . LEU A 1 92 ? -9.324 -2.076 3.030 1.00 89.00 92 LEU A O 1
ATOM 724 N N . PRO A 1 93 ? -8.532 -3.890 4.108 1.00 88.31 93 PRO A N 1
ATOM 725 C CA . PRO A 1 93 ? -9.512 -3.834 5.183 1.00 88.31 93 PRO A CA 1
ATOM 726 C C . PRO A 1 93 ? -9.554 -2.452 5.843 1.00 88.31 93 PRO A C 1
ATOM 728 O O . PRO A 1 93 ? -8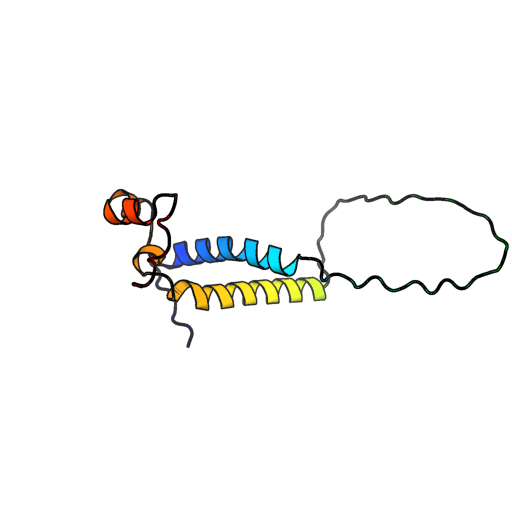.517 -1.905 6.212 1.00 88.31 93 PRO A O 1
ATOM 731 N N . SER A 1 94 ? -10.756 -1.915 6.066 1.00 85.19 94 SER A N 1
ATOM 732 C CA . SER A 1 94 ? -10.943 -0.619 6.742 1.00 85.19 94 SER A CA 1
ATOM 733 C C . SER A 1 94 ? -10.159 -0.493 8.065 1.00 85.19 94 SER A C 1
ATOM 735 O O . SER A 1 94 ? -9.493 0.525 8.246 1.00 85.19 94 SER A O 1
ATOM 737 N N . PRO A 1 95 ? -10.085 -1.526 8.939 1.00 85.00 95 PRO A N 1
ATOM 738 C CA . PRO A 1 95 ? -9.288 -1.438 10.163 1.00 85.00 95 PRO A CA 1
ATOM 739 C C . PRO A 1 95 ? -7.781 -1.246 9.942 1.00 85.00 95 PRO A C 1
ATOM 741 O O . PRO A 1 95 ? -7.108 -0.790 10.861 1.00 85.00 95 PRO A O 1
ATOM 744 N N . LEU A 1 96 ? -7.247 -1.620 8.770 1.00 85.75 96 LEU A N 1
ATOM 745 C CA . LEU A 1 96 ? -5.854 -1.359 8.387 1.00 85.75 96 LEU A CA 1
ATOM 746 C C . LEU A 1 96 ? -5.670 0.062 7.867 1.00 85.75 96 LEU A C 1
ATOM 748 O O . LEU A 1 96 ? -4.689 0.711 8.219 1.00 85.75 96 LEU A O 1
ATOM 752 N N . ARG A 1 97 ? -6.621 0.558 7.071 1.00 89.75 97 ARG A N 1
ATOM 753 C CA . ARG A 1 97 ? -6.558 1.911 6.507 1.00 89.75 97 ARG A CA 1
ATOM 754 C C . ARG A 1 97 ? -6.584 2.998 7.576 1.00 89.75 97 ARG A C 1
ATOM 756 O O . ARG A 1 97 ? -5.907 4.007 7.426 1.00 89.75 97 ARG A O 1
ATOM 763 N N . THR A 1 98 ? -7.262 2.760 8.697 1.00 88.69 98 THR A N 1
ATOM 764 C CA . THR A 1 98 ? -7.315 3.679 9.849 1.00 88.69 98 THR A CA 1
ATOM 765 C C . THR A 1 98 ? -6.425 3.239 11.021 1.00 88.69 98 THR A C 1
ATOM 767 O O . THR A 1 98 ? -6.570 3.751 12.135 1.00 88.69 98 THR A O 1
ATOM 770 N N . LEU A 1 99 ? -5.546 2.246 10.827 1.00 85.38 99 LEU A N 1
ATOM 771 C CA . LEU A 1 99 ? -4.732 1.696 11.909 1.00 85.38 99 LEU A CA 1
ATOM 772 C C . LEU A 1 99 ? -3.737 2.744 12.408 1.00 85.38 99 LEU A C 1
ATOM 774 O O . LEU A 1 99 ? -2.908 3.247 11.665 1.00 85.38 99 LEU A O 1
ATOM 778 N N . THR A 1 100 ? -3.787 3.046 13.693 1.00 84.88 100 THR A N 1
ATOM 779 C CA . THR A 1 100 ? -2.877 3.981 14.354 1.00 84.88 100 THR A CA 1
ATOM 780 C C . THR A 1 100 ? -2.376 3.353 15.647 1.00 84.88 100 THR A C 1
ATOM 782 O O . THR A 1 100 ? -3.011 2.457 16.205 1.00 84.88 100 THR A O 1
ATOM 785 N N . HIS A 1 101 ? -1.238 3.811 16.174 1.00 85.44 101 HIS A N 1
ATOM 786 C CA . HIS A 1 101 ? -0.705 3.256 17.424 1.00 85.44 101 HIS A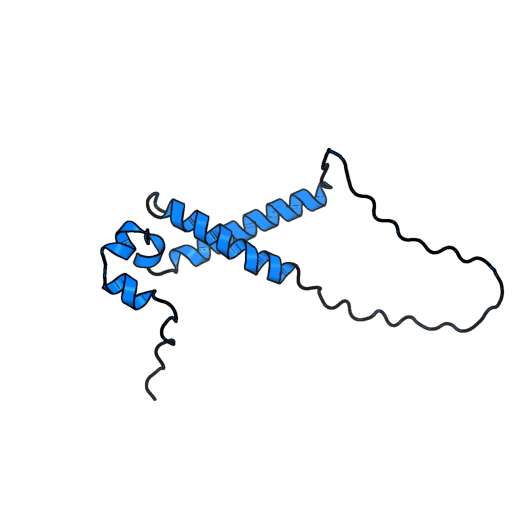 CA 1
ATOM 787 C C . HIS A 1 101 ? -1.734 3.252 18.585 1.00 85.44 101 HIS A C 1
ATOM 789 O O . HIS A 1 101 ? -1.838 2.231 19.271 1.00 85.44 101 HIS A O 1
ATOM 795 N N . PRO A 1 102 ? -2.559 4.303 18.793 1.00 85.12 102 PRO A N 1
ATOM 796 C CA . PRO A 1 102 ? -3.605 4.289 19.817 1.00 85.12 102 PRO A CA 1
ATOM 797 C C . PRO A 1 102 ? -4.700 3.242 19.573 1.00 85.12 102 PRO A C 1
ATOM 799 O O . PRO A 1 102 ? -5.081 2.541 20.508 1.00 85.12 102 PRO A O 1
ATOM 802 N N . THR A 1 103 ? -5.185 3.101 18.334 1.00 84.44 103 THR A N 1
ATOM 803 C CA . THR A 1 103 ? -6.248 2.136 17.986 1.00 84.44 103 THR A CA 1
ATOM 804 C C . THR A 1 103 ? -5.752 0.694 18.052 1.00 84.44 103 THR A C 1
ATOM 806 O O . THR A 1 103 ? -6.468 -0.196 18.512 1.00 84.44 103 THR A O 1
ATOM 809 N N . TYR A 1 104 ? -4.489 0.464 17.692 1.00 86.56 104 TYR A N 1
ATOM 810 C CA . TYR A 1 104 ? -3.826 -0.820 17.879 1.00 86.56 104 TYR A CA 1
ATOM 811 C C . TYR A 1 104 ? -3.679 -1.171 19.368 1.00 86.56 104 TYR A C 1
ATOM 813 O O . TYR A 1 104 ? -3.977 -2.290 19.780 1.00 86.56 104 TYR A O 1
ATOM 821 N N . LYS A 1 10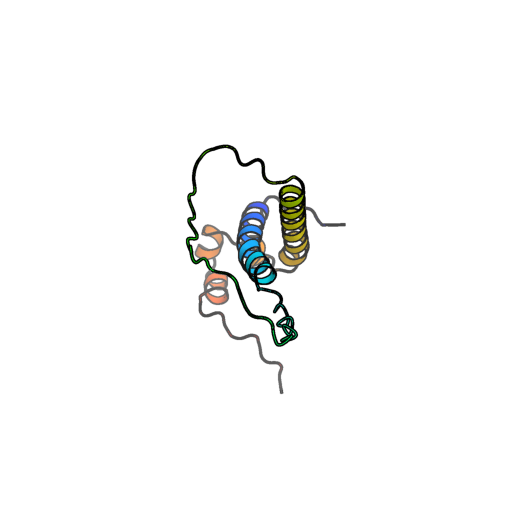5 ? -3.266 -0.219 20.215 1.00 87.69 105 LYS A N 1
ATOM 822 C CA . LYS A 1 105 ? -3.111 -0.449 21.662 1.00 87.69 105 LYS A CA 1
ATOM 823 C C . LYS A 1 105 ? -4.438 -0.663 22.389 1.00 87.69 105 LYS A C 1
ATOM 825 O O . LYS A 1 105 ? -4.474 -1.453 23.329 1.00 87.69 105 LYS A O 1
ATOM 830 N N . SER A 1 106 ? -5.509 0.002 21.962 1.00 87.75 106 SER A N 1
ATOM 831 C CA . SER A 1 106 ? -6.821 -0.093 22.608 1.00 87.75 106 SER A CA 1
ATOM 832 C C . SER A 1 106 ? -7.620 -1.340 22.218 1.00 87.75 106 SER A C 1
ATOM 834 O O . SER A 1 106 ? -8.532 -1.719 22.948 1.00 87.75 106 SER A O 1
ATOM 836 N N . SER A 1 107 ? -7.284 -1.998 21.101 1.00 85.81 107 SER A N 1
ATOM 837 C CA . SER A 1 107 ? -8.025 -3.156 20.593 1.00 85.81 107 SER A CA 1
ATOM 838 C C . SER A 1 107 ? -7.209 -4.454 20.662 1.00 85.81 107 SER A C 1
ATOM 840 O O . SER A 1 107 ? -6.370 -4.708 19.791 1.00 85.81 107 SER A O 1
ATOM 842 N N . PRO A 1 108 ? -7.507 -5.351 21.624 1.00 85.38 108 PRO A N 1
ATOM 843 C CA . PRO A 1 108 ? -6.893 -6.680 21.692 1.00 85.38 108 PRO A CA 1
ATOM 844 C C . PRO A 1 108 ? -7.101 -7.507 20.415 1.00 85.38 108 PRO A C 1
ATOM 846 O O . PRO A 1 108 ? -6.249 -8.309 20.041 1.00 85.38 108 PRO A O 1
ATOM 849 N N . LYS A 1 109 ? -8.217 -7.286 19.704 1.00 84.00 109 LYS A N 1
ATOM 850 C CA . LYS A 1 109 ? -8.511 -7.967 18.436 1.00 84.00 109 LYS A CA 1
ATOM 851 C C . LYS A 1 109 ? -7.512 -7.580 17.344 1.00 84.00 109 LYS A C 1
ATOM 853 O O . LYS A 1 109 ? -6.978 -8.471 16.691 1.00 84.00 109 LYS A O 1
ATOM 858 N N . LEU A 1 110 ? -7.221 -6.284 17.183 1.00 83.62 110 LEU A N 1
ATOM 859 C CA . LEU A 1 110 ? -6.243 -5.805 16.194 1.00 83.62 110 LEU A CA 1
ATOM 860 C C . LEU A 1 110 ? -4.832 -6.302 16.524 1.00 83.62 110 LEU A C 1
ATOM 862 O O . LEU A 1 110 ? -4.098 -6.681 15.617 1.00 83.62 110 LEU A O 1
ATOM 866 N N . GLN A 1 111 ? -4.488 -6.382 17.813 1.00 84.50 111 GLN A N 1
ATOM 867 C CA . GLN A 1 111 ? -3.222 -6.972 18.252 1.00 84.50 111 GLN A CA 1
ATOM 868 C C . GLN A 1 111 ? -3.123 -8.440 17.856 1.00 84.50 111 GLN A C 1
ATOM 870 O O . GLN A 1 111 ? -2.125 -8.831 17.272 1.00 84.50 111 GLN A O 1
ATOM 875 N N . SER A 1 112 ? -4.161 -9.245 18.099 1.00 84.50 112 SER A N 1
ATOM 876 C CA . SER A 1 112 ? -4.129 -10.662 17.712 1.00 84.50 112 SER A CA 1
ATOM 877 C C . SER A 1 112 ? -4.042 -10.873 16.196 1.00 84.50 112 SER A C 1
ATOM 879 O O . SER A 1 112 ? -3.413 -11.824 15.748 1.00 84.50 112 SER A O 1
ATOM 881 N N . LEU A 1 113 ? -4.658 -9.984 15.408 1.00 83.50 113 LEU A N 1
ATOM 882 C CA . LEU A 1 113 ? -4.808 -10.154 13.962 1.00 83.50 113 LEU A CA 1
ATOM 883 C C . LEU A 1 113 ? -3.574 -9.678 13.183 1.00 83.50 113 LEU A C 1
ATOM 885 O O . LEU A 1 113 ? -3.245 -10.255 12.151 1.00 83.50 113 LEU A O 1
ATOM 889 N N . TYR A 1 114 ? -2.882 -8.656 13.695 1.00 82.12 114 TYR A N 1
ATOM 890 C CA . TYR A 1 114 ? -1.697 -8.067 13.063 1.00 82.12 114 TYR A CA 1
ATOM 891 C C . TYR A 1 114 ? -0.392 -8.321 13.836 1.00 82.12 114 TYR A C 1
ATOM 893 O O . TYR A 1 114 ? 0.640 -7.741 13.498 1.00 82.12 114 TYR A O 1
ATOM 901 N N . SER A 1 115 ? -0.403 -9.180 14.864 1.00 82.31 115 SER A N 1
ATOM 902 C CA . SER A 1 115 ? 0.825 -9.604 15.543 1.00 82.31 115 SER A CA 1
ATOM 903 C C . SER A 1 115 ? 1.632 -10.540 14.635 1.00 82.31 115 SER A C 1
ATOM 905 O O . SER A 1 115 ? 1.082 -11.514 14.119 1.00 82.31 115 SER A O 1
ATOM 907 N N . PRO A 1 116 ? 2.930 -10.272 14.414 1.00 79.62 116 PRO A N 1
ATOM 908 C CA . PRO A 1 116 ? 3.794 -11.191 13.694 1.00 79.62 116 PRO A CA 1
ATOM 909 C C . PRO A 1 116 ? 4.143 -12.422 14.560 1.00 79.62 116 PRO A C 1
ATOM 911 O O . PRO A 1 116 ? 4.394 -12.269 15.757 1.00 79.62 116 PRO A O 1
ATOM 914 N N . PRO A 1 117 ? 4.254 -13.624 13.965 1.00 82.31 117 PRO A N 1
ATOM 915 C CA . PRO A 1 117 ? 4.028 -13.926 12.551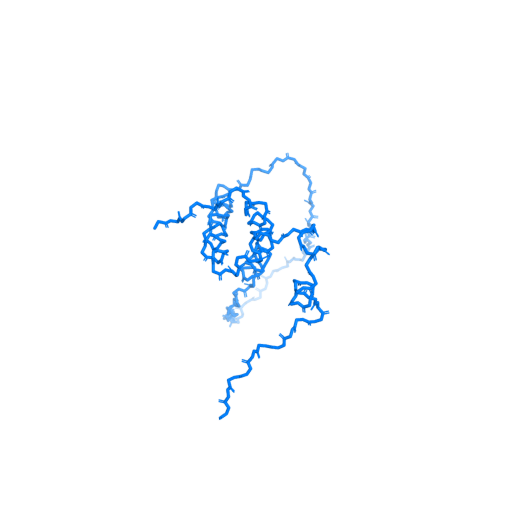 1.00 82.31 117 PRO A CA 1
ATOM 916 C C . PRO A 1 117 ? 2.533 -13.919 12.201 1.00 82.31 117 PRO A C 1
ATOM 918 O O . PRO A 1 117 ? 1.717 -14.463 12.941 1.00 82.31 117 PRO A O 1
ATOM 921 N N . LEU A 1 118 ? 2.186 -13.324 11.054 1.00 75.31 118 LEU A N 1
ATOM 922 C CA . LEU A 1 118 ? 0.799 -13.297 10.588 1.00 75.31 118 LEU A CA 1
ATOM 923 C C . LEU A 1 118 ? 0.287 -14.734 10.379 1.00 75.31 118 LEU A C 1
ATOM 925 O O . LEU A 1 118 ? 1.035 -15.570 9.856 1.00 75.31 118 LEU A O 1
ATOM 929 N N . PRO A 1 119 ? -0.964 -15.035 10.770 1.00 74.25 119 PRO A N 1
ATOM 930 C CA . PRO A 1 119 ? -1.530 -16.360 10.576 1.00 74.25 119 PRO A CA 1
ATOM 931 C C . PRO A 1 119 ? -1.570 -16.713 9.079 1.00 74.25 119 PRO A C 1
ATOM 933 O O . PRO A 1 119 ? -1.789 -15.830 8.243 1.00 74.25 119 PRO A O 1
ATOM 936 N N . PRO A 1 120 ? -1.353 -17.991 8.717 1.00 73.88 120 PRO A N 1
ATOM 937 C CA . PRO A 1 120 ? -1.433 -18.423 7.330 1.00 73.88 120 PRO A CA 1
ATOM 938 C C . PRO A 1 120 ? -2.835 -18.140 6.765 1.00 73.88 120 PRO A C 1
ATOM 940 O O . PRO A 1 120 ? -3.815 -18.181 7.516 1.00 73.88 120 PRO A O 1
ATOM 943 N N . PRO A 1 121 ? -2.952 -17.857 5.453 1.00 72.56 121 PRO A N 1
ATOM 944 C CA . PRO A 1 121 ? -4.247 -17.624 4.828 1.00 72.56 121 PRO A CA 1
ATOM 945 C C . PRO A 1 121 ? -5.177 -18.822 5.087 1.00 72.56 121 PRO A C 1
ATOM 947 O O . PRO A 1 121 ? -4.705 -19.964 5.061 1.00 72.56 121 PRO A O 1
ATOM 950 N N . PRO A 1 122 ? -6.478 -18.589 5.349 1.00 66.31 122 PRO A N 1
ATOM 951 C CA . PRO A 1 122 ? -7.422 -19.668 5.605 1.00 66.31 122 PRO A CA 1
ATOM 952 C C . PRO A 1 122 ? -7.427 -20.631 4.414 1.00 66.31 122 PRO A C 1
ATOM 954 O O . PRO A 1 122 ? -7.713 -20.234 3.283 1.00 66.31 122 PRO A O 1
ATOM 957 N N . GLN A 1 123 ? -7.057 -21.890 4.663 1.00 62.69 123 GLN A N 1
ATOM 958 C CA . GLN A 1 123 ? -7.115 -22.936 3.647 1.00 62.69 123 GLN A CA 1
ATOM 959 C C . GLN A 1 123 ? -8.587 -23.194 3.287 1.00 62.69 123 GLN A C 1
ATOM 961 O O . GLN A 1 123 ? -9.423 -23.252 4.194 1.00 62.69 123 GLN A O 1
ATOM 966 N N . PRO A 1 124 ? -8.933 -23.330 1.994 1.00 68.75 124 PRO A N 1
ATOM 967 C CA . PRO A 1 124 ? -10.281 -23.724 1.612 1.00 68.75 124 PRO A CA 1
ATOM 968 C C . PRO A 1 124 ? -10.597 -25.119 2.179 1.00 68.75 124 PRO A C 1
ATOM 970 O O . PRO A 1 124 ? -9.687 -25.947 2.275 1.00 68.75 124 PRO A O 1
ATOM 973 N N . PRO A 1 125 ? -11.857 -25.388 2.570 1.00 70.44 125 PRO A N 1
ATOM 974 C CA . PRO A 1 125 ? -12.255 -26.719 3.008 1.00 70.44 125 PRO A CA 1
ATOM 975 C C . PRO A 1 125 ? -12.076 -27.722 1.860 1.00 70.44 125 PRO A C 1
ATOM 977 O O . PRO A 1 125 ? -12.432 -27.422 0.718 1.00 70.44 125 PRO A O 1
ATOM 980 N N . SER A 1 126 ? -11.485 -28.873 2.186 1.00 68.31 126 SER A N 1
ATOM 981 C CA . SER A 1 126 ? -11.251 -30.019 1.298 1.00 68.31 126 SER A CA 1
ATOM 982 C C . SER A 1 126 ? -12.539 -30.668 0.806 1.00 68.31 126 SER A C 1
ATOM 984 O O . SER A 1 126 ? -13.496 -30.750 1.610 1.00 68.31 126 SER A O 1
#

Organism: NCBI:txid1892770

Sequence (126 aa):
MAESIPPEEQSNFETFRDCLSEPVLKALAKPIEKTPKKKRVSRRSKDAKNPVTKSKTVATTTNTIIPQDERATAEDLAEFIDYLATLIFPSLPSPLRTLTHPTYKSSPKLQSLYSPPLPPPPQPPS

Secondary structure (DSSP, 8-state):
-PPPPPHHHHHHHHHHHHHHHHHHHHHHTS-------------------------------S-----HHHHHHHHHHHHHHHHHHHHHGGGS-HHHHT--HHHHHH-HHHHHHHSSSPPPPPPPP-